Protein AF-A0A7G6RL55-F1 (afdb_monomer_lite)

InterPro domains:
  IPR010982 Lambda repressor-like, DNA-binding domain superfamily [G3DSA:1.10.260.40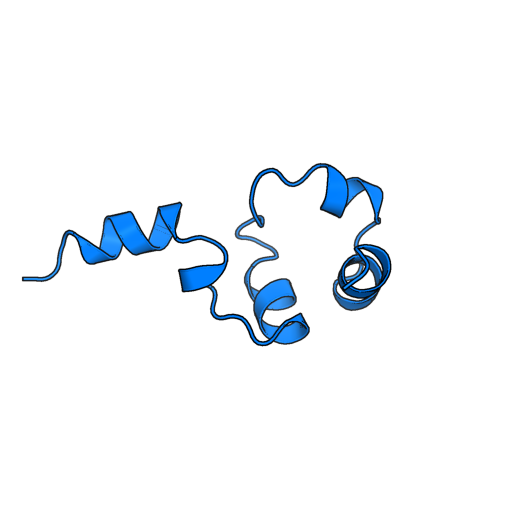] (3-55)
  IPR010982 Lambda repressor-like, DNA-binding domain superfamily [SSF47413] (4-46)
  IPR031856 Bacterial antitoxin YdaS-like [PF159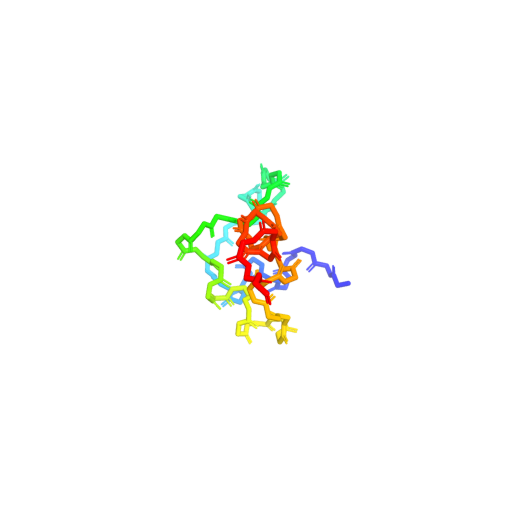43] (6-49)

Radius of gyration: 12.6 Å; chains: 1; bounding box: 36×25×18 Å

pLDDT: mean 80.86, std 13.88, range [39.81, 91.38]

Organism: Rhizobium leguminosarum bv. viciae (NCBI:txid387)

Structure (mmCIF, N/CA/C/O backbone):
data_AF-A0A7G6RL55-F1
#
_entry.id   AF-A0A7G6RL55-F1
#
loop_
_atom_site.group_PDB
_atom_site.id
_atom_site.type_symbol
_atom_site.label_atom_id
_atom_site.label_alt_id
_atom_site.label_comp_id
_atom_site.label_asym_id
_atom_site.label_entity_id
_atom_site.label_seq_id
_atom_site.pdbx_PDB_ins_code
_atom_site.Cartn_x
_atom_site.Cartn_y
_atom_site.Cartn_z
_atom_site.occupancy
_atom_site.B_iso_or_equiv
_atom_site.auth_seq_id
_atom_site.auth_comp_id
_atom_site.auth_asym_id
_atom_site.auth_atom_id
_atom_site.pdbx_PDB_model_num
ATOM 1 N N . MET A 1 1 ? 5.902 -0.160 6.597 1.00 59.22 1 MET A N 1
ATOM 2 C CA . MET A 1 1 ? 5.717 -1.304 5.674 1.00 59.22 1 MET A CA 1
ATOM 3 C C . MET A 1 1 ? 6.424 -1.007 4.360 1.00 59.22 1 MET A C 1
ATOM 5 O O . MET A 1 1 ? 6.195 0.070 3.823 1.00 59.22 1 MET A O 1
ATOM 9 N N . PRO A 1 2 ? 7.282 -1.890 3.828 1.00 73.94 2 PRO A N 1
ATOM 10 C CA . PRO A 1 2 ? 7.929 -1.638 2.546 1.00 73.94 2 PRO A CA 1
ATOM 11 C C . PRO A 1 2 ? 6.945 -1.856 1.383 1.00 73.94 2 PRO A C 1
ATOM 13 O O . PRO A 1 2 ? 6.233 -2.858 1.347 1.00 73.94 2 PRO A O 1
ATOM 16 N N . LEU A 1 3 ? 6.961 -0.956 0.393 1.00 73.56 3 LEU A N 1
ATOM 17 C CA . LEU A 1 3 ? 6.118 -0.990 -0.821 1.00 73.56 3 LEU A CA 1
ATOM 18 C C . LEU A 1 3 ? 6.147 -2.340 -1.569 1.00 73.56 3 LEU A C 1
ATOM 20 O O . LEU A 1 3 ? 5.196 -2.694 -2.258 1.00 73.56 3 LEU A O 1
ATOM 24 N N . SER A 1 4 ? 7.228 -3.116 -1.419 1.00 78.19 4 SER A N 1
ATOM 25 C CA . SER A 1 4 ? 7.368 -4.476 -1.971 1.00 78.19 4 SER A CA 1
ATOM 26 C C . SER A 1 4 ? 6.306 -5.438 -1.483 1.00 78.19 4 SER A C 1
ATOM 28 O O . SER A 1 4 ? 5.902 -6.317 -2.237 1.00 78.19 4 SER A O 1
ATOM 30 N N . TRP A 1 5 ? 5.935 -5.335 -0.209 1.00 88.56 5 TRP A N 1
ATOM 31 C CA . TRP A 1 5 ? 5.016 -6.284 0.393 1.00 88.56 5 TRP A CA 1
ATOM 32 C C . TRP A 1 5 ? 3.616 -6.092 -0.182 1.00 88.56 5 TRP A C 1
ATOM 34 O O . TRP A 1 5 ? 3.032 -7.053 -0.674 1.00 88.56 5 TRP A O 1
ATOM 44 N N . LEU A 1 6 ? 3.145 -4.840 -0.223 1.00 86.25 6 LEU A N 1
ATOM 45 C CA . LEU A 1 6 ? 1.851 -4.502 -0.809 1.00 86.25 6 LEU A CA 1
ATOM 46 C C . LEU A 1 6 ? 1.825 -4.891 -2.287 1.00 86.25 6 LEU A C 1
ATOM 48 O O . LEU A 1 6 ? 0.981 -5.685 -2.679 1.00 86.25 6 LEU A O 1
ATOM 52 N N . ALA A 1 7 ? 2.812 -4.442 -3.069 1.00 88.12 7 ALA A N 1
ATOM 53 C CA . ALA A 1 7 ? 2.923 -4.758 -4.493 1.00 88.12 7 ALA A CA 1
ATOM 54 C C . ALA A 1 7 ? 2.787 -6.267 -4.775 1.00 88.12 7 ALA A C 1
ATOM 56 O O . ALA A 1 7 ? 1.999 -6.684 -5.619 1.00 88.12 7 ALA A O 1
ATOM 57 N N . ARG A 1 8 ? 3.488 -7.099 -3.995 1.00 88.25 8 ARG A N 1
ATOM 58 C CA . ARG A 1 8 ? 3.455 -8.560 -4.128 1.00 88.25 8 ARG A CA 1
ATOM 59 C C . ARG A 1 8 ? 2.141 -9.184 -3.649 1.00 88.25 8 ARG A C 1
ATOM 61 O O . ARG A 1 8 ? 1.746 -10.210 -4.188 1.00 88.25 8 ARG A O 1
ATOM 68 N N . LYS A 1 9 ? 1.473 -8.587 -2.659 1.00 89.19 9 LYS A N 1
ATOM 69 C CA . LYS A 1 9 ? 0.191 -9.060 -2.119 1.00 89.19 9 LYS A CA 1
ATOM 70 C C . LYS A 1 9 ? -0.968 -8.828 -3.093 1.00 89.19 9 LYS A C 1
ATOM 72 O O . LYS A 1 9 ? -1.800 -9.711 -3.236 1.00 89.19 9 LYS A O 1
ATOM 77 N N . ILE A 1 10 ? -0.982 -7.680 -3.771 1.00 88.06 10 ILE A N 1
ATOM 78 C CA . ILE A 1 10 ? -2.038 -7.282 -4.723 1.00 88.06 10 ILE A CA 1
ATOM 79 C C . ILE A 1 10 ? -1.658 -7.519 -6.199 1.00 88.06 10 ILE A C 1
ATOM 81 O O . ILE A 1 10 ? -2.357 -7.080 -7.107 1.00 88.06 10 ILE A O 1
ATOM 85 N N . GLY A 1 11 ? -0.531 -8.191 -6.456 1.00 88.69 11 GLY A N 1
ATOM 86 C CA . GLY A 1 11 ? -0.127 -8.607 -7.804 1.00 88.69 11 GLY A CA 1
ATOM 87 C C . GLY A 1 11 ? 0.280 -7.469 -8.745 1.00 88.69 11 GLY A C 1
ATOM 88 O O . GLY A 1 11 ? 0.144 -7.604 -9.958 1.00 88.69 11 GLY A O 1
ATOM 89 N N . VAL A 1 12 ? 0.782 -6.349 -8.220 1.00 89.62 12 VAL A N 1
ATOM 90 C CA . VAL A 1 12 ? 1.264 -5.220 -9.033 1.00 89.62 12 VAL A CA 1
ATOM 91 C C . VAL A 1 12 ? 2.772 -5.048 -8.921 1.00 89.62 12 VAL A C 1
ATOM 93 O O . VAL A 1 12 ? 3.423 -5.527 -7.991 1.00 89.62 12 VAL A O 1
ATOM 96 N N . SER A 1 13 ? 3.357 -4.324 -9.872 1.00 88.75 13 SER A N 1
ATOM 97 C CA . SER A 1 13 ? 4.767 -3.966 -9.787 1.00 88.75 13 SER A CA 1
ATOM 98 C C . SER A 1 13 ? 4.992 -2.905 -8.706 1.00 88.75 13 SER A C 1
ATOM 100 O O . SER A 1 13 ? 4.161 -2.032 -8.456 1.00 88.75 13 SER A O 1
ATOM 102 N N . ARG A 1 14 ? 6.169 -2.939 -8.080 1.00 88.31 14 ARG A N 1
ATOM 103 C CA . ARG A 1 14 ? 6.580 -1.936 -7.084 1.00 88.31 14 ARG A CA 1
ATOM 104 C C . ARG A 1 14 ? 6.571 -0.514 -7.663 1.00 88.31 14 ARG A C 1
ATOM 106 O O . ARG A 1 14 ? 6.238 0.428 -6.955 1.00 88.31 14 ARG A O 1
ATOM 113 N N . GLY A 1 15 ? 6.906 -0.387 -8.951 1.00 90.38 15 GLY A N 1
ATOM 114 C CA . GLY A 1 15 ? 6.842 0.869 -9.697 1.00 90.38 15 GLY A CA 1
ATOM 115 C C . GLY A 1 15 ? 5.414 1.386 -9.853 1.00 90.38 15 GLY A C 1
ATOM 116 O O . GLY A 1 15 ? 5.195 2.572 -9.650 1.00 90.38 15 GLY A O 1
ATOM 117 N N . ALA A 1 16 ? 4.436 0.510 -10.112 1.00 88.62 16 ALA A N 1
ATOM 118 C CA . ALA A 1 16 ? 3.030 0.906 -10.168 1.00 88.62 16 ALA A CA 1
ATOM 119 C C . ALA A 1 16 ? 2.570 1.507 -8.833 1.00 88.62 16 ALA A C 1
ATOM 121 O O . ALA A 1 16 ? 2.031 2.608 -8.828 1.00 88.62 16 ALA A O 1
ATOM 122 N N . VAL A 1 17 ? 2.879 0.850 -7.706 1.00 88.38 17 VAL A N 1
ATOM 123 C CA . VAL A 1 17 ? 2.550 1.383 -6.369 1.00 88.38 17 VAL A CA 1
ATOM 124 C C . VAL A 1 17 ? 3.243 2.724 -6.114 1.00 88.38 17 VAL A C 1
ATOM 126 O O . VAL A 1 17 ? 2.635 3.629 -5.559 1.00 88.38 17 VAL A O 1
ATOM 129 N N . ALA A 1 18 ? 4.498 2.883 -6.547 1.00 89.06 18 ALA A N 1
ATOM 130 C CA . ALA A 1 18 ? 5.239 4.135 -6.383 1.00 89.06 18 ALA A CA 1
ATOM 131 C C . ALA A 1 18 ? 4.694 5.293 -7.241 1.00 89.06 18 ALA A C 1
ATOM 133 O O . ALA A 1 18 ? 4.919 6.453 -6.910 1.00 89.06 18 ALA A O 1
ATOM 134 N N . GLN A 1 19 ? 3.997 4.997 -8.341 1.00 89.06 19 GLN A N 1
ATOM 135 C CA . GLN A 1 19 ? 3.359 6.001 -9.198 1.00 89.06 19 GLN A CA 1
ATOM 136 C C . GLN A 1 19 ? 1.961 6.404 -8.709 1.00 89.06 19 GLN A C 1
ATOM 138 O O . GLN A 1 19 ? 1.380 7.364 -9.220 1.00 89.06 19 GLN A O 1
ATOM 143 N N . TRP A 1 20 ? 1.394 5.697 -7.730 1.00 89.50 20 TRP A N 1
ATOM 144 C CA . TRP A 1 20 ? 0.086 6.037 -7.190 1.00 89.50 20 TRP A CA 1
ATOM 145 C C . TRP A 1 20 ? 0.171 7.298 -6.342 1.00 89.50 20 TRP A C 1
ATOM 147 O O . TRP A 1 20 ? 0.699 7.288 -5.235 1.00 89.50 20 TRP A O 1
ATOM 157 N N . LYS A 1 21 ? -0.418 8.385 -6.847 1.00 84.25 21 LYS A N 1
ATOM 158 C CA . LYS A 1 21 ? -0.734 9.551 -6.011 1.00 84.25 21 LYS A CA 1
ATOM 159 C C . LYS A 1 21 ? -1.831 9.230 -4.997 1.00 84.25 21 LYS A C 1
ATOM 161 O O . LYS A 1 21 ? -1.833 9.779 -3.910 1.00 84.25 21 LYS A O 1
ATOM 166 N N . ASN A 1 22 ? -2.746 8.345 -5.385 1.00 86.38 22 ASN A N 1
ATOM 167 C CA . ASN A 1 22 ? -3.889 7.879 -4.615 1.00 86.38 22 ASN A CA 1
ATOM 168 C C . ASN A 1 22 ? -4.213 6.438 -5.025 1.00 86.38 22 ASN A C 1
ATOM 170 O O . ASN A 1 22 ? -3.950 6.056 -6.170 1.00 86.38 22 ASN A O 1
ATOM 174 N N . VAL A 1 23 ? -4.803 5.646 -4.123 1.00 88.12 23 VAL A N 1
ATOM 175 C CA . VAL A 1 23 ? -5.167 4.253 -4.428 1.00 88.12 23 VAL A CA 1
ATOM 176 C C . VAL A 1 23 ? -6.243 4.227 -5.531 1.00 88.12 23 VAL A C 1
ATOM 178 O O . VAL A 1 23 ? -7.280 4.886 -5.383 1.00 88.12 23 VAL A O 1
ATOM 181 N N . PRO A 1 24 ? -6.026 3.496 -6.643 1.00 88.12 24 PRO A N 1
ATOM 182 C CA . PRO A 1 24 ? -7.016 3.366 -7.711 1.00 88.12 24 PRO A CA 1
ATOM 183 C C . PRO A 1 24 ? -8.292 2.685 -7.210 1.00 88.12 24 PRO A C 1
ATOM 185 O O . PRO A 1 24 ? -8.212 1.707 -6.470 1.00 88.12 24 PRO A O 1
ATOM 188 N N . ALA A 1 25 ? -9.465 3.139 -7.662 1.00 86.38 25 ALA A N 1
ATOM 189 C CA . ALA A 1 25 ? -10.750 2.562 -7.248 1.00 86.38 25 ALA A CA 1
ATOM 190 C C . ALA A 1 25 ? -10.857 1.059 -7.564 1.00 86.38 25 ALA A C 1
ATOM 192 O O . ALA A 1 25 ? -11.340 0.290 -6.739 1.00 86.38 25 ALA A O 1
ATOM 193 N N . GLU A 1 26 ? -10.312 0.635 -8.707 1.00 88.44 26 GLU A N 1
ATOM 194 C CA . GLU A 1 26 ? -10.228 -0.771 -9.128 1.00 88.44 26 GLU A CA 1
ATOM 195 C C . GLU A 1 26 ? -9.453 -1.675 -8.152 1.00 88.44 26 GLU A C 1
ATOM 197 O O . GLU A 1 26 ? -9.742 -2.861 -8.073 1.00 88.44 26 GLU A O 1
ATOM 202 N N . ARG A 1 27 ? 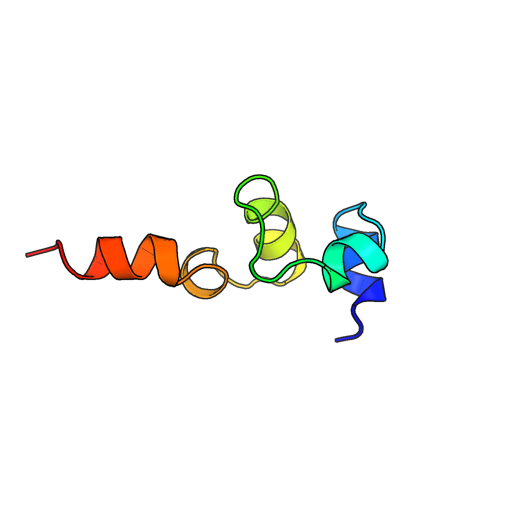-8.493 -1.124 -7.394 1.00 88.94 27 ARG A N 1
ATOM 203 C CA . ARG A 1 27 ? -7.592 -1.871 -6.488 1.00 88.94 27 ARG A CA 1
ATOM 204 C C . ARG A 1 27 ? -7.801 -1.529 -5.023 1.00 88.94 27 ARG A C 1
ATOM 206 O O . ARG A 1 27 ? -7.142 -2.088 -4.152 1.00 88.94 27 ARG A O 1
ATOM 213 N N . MET A 1 28 ? -8.709 -0.602 -4.738 1.00 90.00 28 MET A N 1
ATOM 214 C CA . MET A 1 28 ? -8.993 -0.133 -3.389 1.00 90.00 28 MET A CA 1
ATOM 215 C C . MET A 1 28 ? -9.442 -1.279 -2.481 1.00 90.00 28 MET A C 1
ATOM 217 O O . MET A 1 28 ? -9.021 -1.339 -1.330 1.00 90.00 28 MET A O 1
ATOM 221 N N . ARG A 1 29 ? -10.222 -2.221 -3.026 1.00 89.31 29 ARG A N 1
ATOM 222 C CA . ARG A 1 29 ? -10.635 -3.441 -2.329 1.00 89.31 29 ARG A CA 1
ATOM 223 C C . ARG A 1 29 ? -9.437 -4.323 -1.978 1.00 89.31 29 ARG A C 1
ATOM 225 O O . ARG A 1 29 ? -9.248 -4.612 -0.804 1.00 89.31 29 ARG A O 1
ATOM 232 N N . ASP A 1 30 ? -8.588 -4.650 -2.950 1.00 91.25 30 ASP A N 1
ATOM 233 C CA . ASP A 1 30 ? -7.411 -5.501 -2.724 1.00 91.25 30 ASP A CA 1
ATOM 234 C C . ASP A 1 30 ? -6.442 -4.876 -1.707 1.00 91.25 30 ASP A C 1
ATOM 236 O O . ASP A 1 30 ? -5.881 -5.561 -0.853 1.00 91.25 30 ASP A O 1
ATOM 240 N N . VAL A 1 31 ? -6.248 -3.552 -1.777 1.00 90.06 31 VAL A N 1
ATOM 241 C CA . VAL A 1 31 ? -5.420 -2.805 -0.818 1.00 90.06 31 VAL A CA 1
ATOM 242 C C . VAL A 1 31 ? -6.068 -2.795 0.564 1.00 90.06 31 VAL A C 1
ATOM 244 O O . VAL A 1 31 ? -5.359 -2.969 1.555 1.00 90.06 31 VAL A O 1
ATOM 247 N N . SER A 1 32 ? -7.389 -2.639 0.648 1.00 91.38 32 SER A N 1
ATOM 248 C CA . SER A 1 32 ? -8.137 -2.686 1.905 1.00 91.38 32 SER A CA 1
ATOM 249 C C . SER A 1 32 ? -8.033 -4.058 2.568 1.00 91.38 32 SER A C 1
ATOM 251 O O . SER A 1 32 ? -7.678 -4.141 3.739 1.00 91.38 32 SER A O 1
ATOM 253 N N . GLU A 1 33 ? -8.208 -5.142 1.814 1.00 90.44 33 GLU A N 1
ATOM 254 C CA . GLU A 1 33 ? -8.063 -6.512 2.320 1.00 90.44 33 GLU A CA 1
ATOM 255 C C . GLU A 1 33 ? -6.615 -6.848 2.695 1.00 90.44 33 GLU A C 1
ATOM 257 O O . GLU A 1 33 ? -6.363 -7.524 3.692 1.00 90.44 33 GLU A O 1
ATOM 262 N N . ALA A 1 34 ? -5.640 -6.359 1.925 1.00 90.12 34 ALA A N 1
ATOM 263 C CA . ALA A 1 34 ? -4.229 -6.560 2.228 1.00 90.12 34 ALA A CA 1
ATOM 264 C C . ALA A 1 34 ? -3.797 -5.818 3.499 1.00 90.12 34 ALA A C 1
ATOM 266 O O . ALA A 1 34 ? -3.061 -6.367 4.312 1.00 90.12 34 ALA A O 1
ATOM 267 N N . THR A 1 35 ? -4.207 -4.562 3.658 1.00 87.31 35 THR A N 1
ATOM 268 C CA . THR A 1 35 ? -3.742 -3.693 4.751 1.00 87.31 35 THR A CA 1
ATOM 269 C C . THR A 1 35 ? -4.646 -3.729 5.980 1.00 87.31 35 THR A C 1
ATOM 271 O O . THR A 1 35 ? -4.217 -3.309 7.052 1.00 87.31 35 THR A O 1
ATOM 274 N N . GLY A 1 36 ? -5.880 -4.214 5.835 1.00 89.50 36 GLY A N 1
ATOM 275 C CA . GLY A 1 36 ? -6.940 -4.093 6.834 1.00 89.50 36 GLY A CA 1
ATOM 276 C C . GLY A 1 36 ? -7.486 -2.668 6.979 1.00 89.50 36 GLY A C 1
ATOM 277 O O . GLY A 1 36 ? -8.284 -2.417 7.878 1.00 89.50 36 GLY A O 1
ATOM 278 N N . ILE A 1 37 ? -7.054 -1.723 6.138 1.00 88.06 37 ILE A N 1
ATOM 279 C CA . ILE A 1 37 ? -7.483 -0.325 6.209 1.00 88.06 37 ILE A CA 1
ATOM 280 C C . ILE A 1 37 ? -8.779 -0.170 5.405 1.00 88.06 37 ILE A C 1
ATOM 282 O O . ILE A 1 37 ? -8.802 -0.547 4.230 1.00 88.06 37 ILE A O 1
ATOM 286 N N . PRO A 1 38 ? -9.856 0.388 5.981 1.00 87.19 38 PRO A N 1
ATOM 287 C CA . PRO A 1 38 ? -11.100 0.605 5.255 1.00 87.19 38 PRO A CA 1
ATOM 288 C C . PRO A 1 38 ? -10.916 1.589 4.092 1.00 87.19 38 PRO A C 1
ATOM 290 O O . PRO A 1 38 ? -10.118 2.527 4.142 1.00 87.19 38 PRO A O 1
ATOM 293 N N . MET A 1 39 ? -11.692 1.369 3.033 1.00 86.81 39 MET A N 1
ATOM 294 C CA . MET A 1 39 ? -11.669 2.149 1.790 1.00 86.81 39 MET A CA 1
ATOM 295 C C . MET A 1 39 ? -11.876 3.657 2.008 1.00 86.81 39 MET A C 1
ATOM 297 O O . MET A 1 39 ? -11.276 4.469 1.308 1.00 86.81 39 MET A O 1
ATOM 301 N N . GLU A 1 40 ? -12.661 4.012 3.023 1.00 85.06 40 GLU A N 1
ATOM 302 C CA . GLU A 1 40 ? -12.935 5.385 3.463 1.00 85.06 40 GLU A CA 1
ATOM 303 C C . GLU A 1 40 ? -11.664 6.119 3.906 1.00 85.06 40 GLU A C 1
ATOM 305 O O . GLU A 1 40 ? -11.495 7.295 3.609 1.00 85.06 40 GLU A O 1
ATOM 310 N N . ILE A 1 41 ? -10.732 5.402 4.544 1.00 85.31 41 ILE A N 1
ATOM 311 C CA . ILE A 1 41 ? -9.433 5.938 4.975 1.00 85.31 41 ILE A CA 1
ATOM 312 C C . ILE A 1 41 ? -8.416 5.913 3.826 1.00 85.31 41 ILE A C 1
ATOM 314 O O . ILE A 1 41 ? -7.538 6.768 3.759 1.00 85.31 41 ILE A O 1
ATOM 318 N N . LEU A 1 42 ? -8.510 4.943 2.909 1.00 84.94 42 LEU A N 1
ATOM 319 C CA . LEU A 1 42 ? -7.618 4.864 1.741 1.00 84.94 42 LEU A CA 1
ATOM 320 C C . LEU A 1 42 ? -7.902 5.956 0.705 1.00 84.94 42 LEU A C 1
ATOM 322 O O . LEU A 1 42 ? -6.987 6.396 0.007 1.00 84.94 42 LEU A O 1
ATOM 326 N N . ARG A 1 43 ? -9.167 6.358 0.567 1.00 83.50 43 ARG A N 1
ATOM 327 C CA . ARG A 1 43 ? -9.610 7.434 -0.325 1.00 83.50 43 ARG A CA 1
ATOM 328 C C . ARG A 1 43 ? -10.625 8.330 0.385 1.00 83.50 43 ARG A C 1
ATOM 330 O O . ARG A 1 43 ? -11.798 8.336 -0.003 1.00 83.50 43 ARG A O 1
ATOM 337 N N . PRO A 1 44 ? -10.176 9.141 1.357 1.00 80.38 44 PRO A N 1
ATOM 338 C CA . PRO A 1 44 ? -11.044 10.127 1.980 1.00 80.38 44 PRO A CA 1
ATOM 339 C C . PRO A 1 44 ? -11.596 11.087 0.926 1.00 80.38 44 PRO A C 1
ATOM 341 O O . PRO A 1 44 ? -12.774 11.377 0.969 1.00 80.38 44 PRO A O 1
ATOM 344 N N . ASP A 1 45 ? -10.864 11.428 -0.142 1.00 81.56 45 ASP A N 1
AT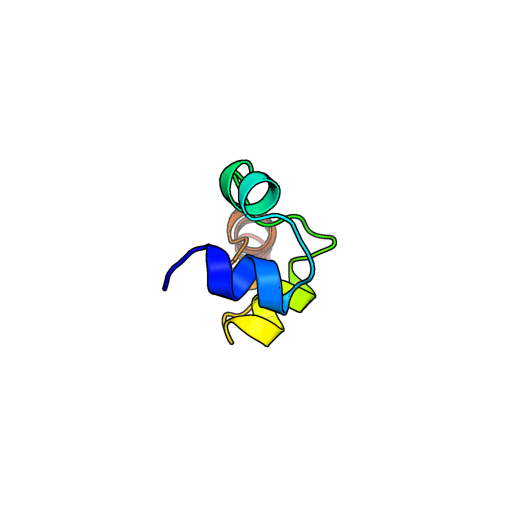OM 345 C CA . ASP A 1 45 ? -11.383 12.313 -1.202 1.00 81.56 45 ASP A CA 1
ATOM 346 C C . ASP A 1 45 ? -12.719 11.866 -1.834 1.00 81.56 45 ASP A C 1
ATOM 348 O O . ASP A 1 45 ? -13.440 12.688 -2.383 1.00 81.56 45 ASP A O 1
ATOM 352 N N . ILE A 1 46 ? -13.046 10.564 -1.831 1.00 79.75 46 ILE A N 1
ATOM 353 C CA . ILE A 1 46 ? -14.333 10.065 -2.367 1.00 79.75 46 ILE A CA 1
ATOM 354 C C . ILE A 1 46 ? -15.407 10.047 -1.280 1.00 79.75 46 ILE A C 1
ATOM 356 O O . ILE A 1 4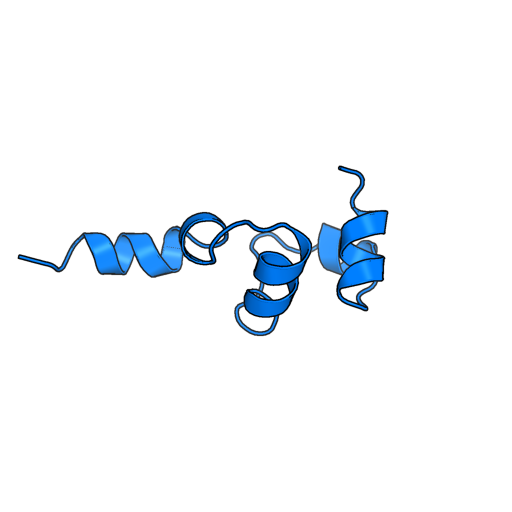6 ? -16.577 10.312 -1.555 1.00 79.75 46 ILE A O 1
ATOM 360 N N . PHE A 1 47 ? -15.022 9.673 -0.062 1.00 74.44 47 PHE A N 1
ATOM 361 C CA . PHE A 1 47 ? -15.949 9.435 1.041 1.00 74.44 47 PHE A CA 1
ATOM 362 C C . PHE A 1 47 ? -16.212 10.687 1.883 1.00 74.44 47 PHE A C 1
ATOM 364 O O . PHE A 1 47 ? -17.313 10.846 2.390 1.00 74.44 47 PHE A O 1
ATOM 371 N N . GLU A 1 48 ? -15.271 11.619 1.959 1.00 65.06 48 GLU A N 1
ATOM 372 C CA . GLU A 1 48 ? -15.393 12.915 2.630 1.00 65.06 48 GLU A CA 1
ATOM 373 C C . GLU A 1 48 ? -16.383 13.813 1.875 1.00 65.06 48 GLU A C 1
ATOM 375 O O . GLU A 1 48 ? -17.291 14.366 2.487 1.00 65.06 48 GLU A O 1
ATOM 380 N N . SER A 1 49 ? -16.375 13.786 0.533 1.00 57.53 49 SER A N 1
ATOM 381 C CA . SER A 1 49 ? -17.457 14.378 -0.278 1.00 57.53 49 SER A CA 1
ATOM 382 C C . SER A 1 49 ? -18.826 13.719 -0.059 1.00 57.53 49 SER A C 1
ATOM 384 O O . SER A 1 49 ? -19.849 14.296 -0.415 1.00 57.53 49 SER A O 1
ATOM 386 N N . LYS A 1 50 ? -18.868 12.509 0.512 1.00 55.91 50 LYS A N 1
ATOM 387 C CA . LYS A 1 50 ? -20.110 11.815 0.879 1.00 55.91 50 LYS A CA 1
ATOM 388 C C . LYS A 1 50 ? -20.505 12.060 2.343 1.00 55.91 50 LYS A C 1
ATOM 390 O O . LYS A 1 50 ? -21.685 11.979 2.665 1.00 55.91 50 LYS A O 1
ATOM 395 N N . SER A 1 51 ? -19.541 12.386 3.206 1.00 50.78 51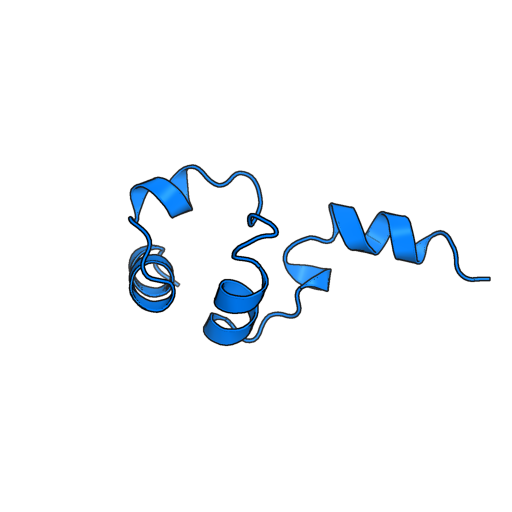 SER A N 1
ATOM 396 C CA . SER A 1 51 ? -19.746 12.720 4.620 1.00 50.78 51 SER A CA 1
ATOM 397 C C . SER A 1 51 ? -20.304 14.132 4.823 1.00 50.78 51 SER A C 1
ATOM 399 O O . SER A 1 51 ? -20.907 14.388 5.859 1.00 50.78 51 SER A O 1
ATOM 401 N N . GLU A 1 52 ? -20.169 15.031 3.845 1.00 51.22 52 GLU A N 1
ATOM 402 C CA . GLU A 1 52 ? -20.786 16.370 3.862 1.00 51.22 52 GLU A CA 1
ATOM 403 C C . GLU A 1 52 ? -22.182 16.399 3.190 1.00 51.22 52 GLU A C 1
ATOM 405 O O . GLU A 1 52 ? -22.667 17.428 2.723 1.00 51.22 52 GLU A O 1
ATOM 410 N N . SER A 1 53 ? -22.854 15.246 3.100 1.00 45.75 53 SER A N 1
ATOM 411 C CA . SER A 1 53 ? -24.267 15.142 2.702 1.00 45.75 53 SER A CA 1
ATOM 412 C C . SER A 1 53 ? -24.961 13.958 3.379 1.00 45.75 53 SER A C 1
ATOM 414 O O . SER A 1 53 ? -25.472 13.041 2.741 1.00 45.75 53 SER A O 1
ATOM 416 N N . ALA A 1 54 ? -24.985 14.000 4.705 1.00 40.47 54 ALA A N 1
ATOM 417 C CA . ALA A 1 54 ? -26.036 13.426 5.543 1.00 40.47 54 ALA A CA 1
ATOM 418 C C . ALA A 1 54 ? -26.091 14.332 6.788 1.00 40.47 54 ALA A C 1
ATOM 420 O O . ALA A 1 54 ? -25.140 14.349 7.561 1.00 40.47 54 ALA A O 1
ATOM 421 N N . ALA A 1 55 ? -26.945 15.359 6.770 1.00 39.81 55 ALA A N 1
ATOM 422 C CA . ALA A 1 55 ? -28.307 15.330 7.319 1.00 39.81 55 ALA A CA 1
ATOM 423 C C . ALA A 1 55 ? -28.313 15.302 8.854 1.00 39.81 55 ALA A C 1
ATOM 425 O O . ALA A 1 55 ? -27.850 14.294 9.427 1.00 39.81 55 ALA A O 1
#

Sequence (55 aa):
MPLSWLARKIGVSRGAVAQWKNVPAERMRDVSEATGIPMEILRPDIFESKSESAA

Foldseek 3Di:
DDLVQLCVQQVHDSVVSVPDPADDPVCLVSSCVSVVPDSCVRCVVVCVVVVVPDD

Secondary structure (DSSP, 8-state):
--HHHHHHHTT--HHHHHH-SS--HHHHHHHHHHH---HHHH-HHHHHHHHTS--